Protein AF-A0A4Y9ZB75-F1 (afdb_monomer_lite)

Radius of gyration: 35.01 Å; chains: 1; bounding box: 116×59×72 Å

Sequence (149 aa):
MSAPRSLRFAFRSLALKRPSRPTCNALLPTPHYSRGPRFYATEPSSDFINNIKHTELFHKIADKPNALKALSDLAELVKEMGIDITSSTPPSNIQMFRLATNRRFTRAVKNVMSELQNAGLDMRTESAMQELMNLTKEVKPNDDKDEKS

pLDDT: mean 73.36, std 13.03, range [44.22, 93.56]

Foldseek 3Di:
DDDDDDDDDDDPDDPDDDPPDPPPPPPDPDPPPDPDDDPDDDDDPPVLCVLCVPDPLCVLCVVQVQLVVLVVVLVVVCVVLVHDPPDLDDDDPVSVVVLVPDPVNVVSVVSSCVSCVVSVNNPPDPVSVVVVVVSSVVPPDPPPPPDDD

Secondary structure (DSSP, 8-state):
---------------------------PPP-----PPP----PPPHHHHHHHTTSHHHHHHHT-HHHHHHHHHHHHHHHHTT--SSSSSPPPHHHHHHHHH-HHHHHHHHHHHHHHHHTT--TTSHHHHHHHHHHHHHTS---------

Organism: NCBI:txid205917

Structure (mmCIF, N/CA/C/O backbone):
data_AF-A0A4Y9ZB75-F1
#
_entry.id   AF-A0A4Y9ZB75-F1
#
loop_
_atom_site.group_PDB
_atom_site.id
_atom_site.type_symbol
_atom_site.label_atom_id
_atom_site.label_alt_id
_atom_site.label_comp_id
_atom_site.label_asym_id
_atom_site.label_entity_id
_atom_site.label_seq_id
_atom_site.pdbx_PDB_ins_code
_atom_site.Cartn_x
_atom_site.Cartn_y
_atom_site.Cartn_z
_atom_site.occupancy
_atom_site.B_iso_or_equiv
_atom_site.auth_seq_id
_atom_site.auth_comp_id
_atom_site.auth_asym_id
_atom_site.auth_atom_id
_atom_site.pdbx_PDB_model_num
ATOM 1 N N . MET A 1 1 ? -79.652 -25.431 -46.211 1.00 46.41 1 MET A N 1
ATOM 2 C CA . MET A 1 1 ? -79.656 -26.688 -46.992 1.00 46.41 1 MET A CA 1
ATOM 3 C C . MET A 1 1 ? -78.222 -27.007 -47.383 1.00 46.41 1 MET A C 1
ATOM 5 O O . MET A 1 1 ? -77.530 -26.135 -47.889 1.00 46.41 1 MET A O 1
ATOM 9 N N . SER A 1 2 ? -77.776 -28.206 -47.020 1.00 54.00 2 SER A N 1
ATOM 10 C CA . SER A 1 2 ? -76.428 -28.756 -47.203 1.00 54.00 2 SER A CA 1
ATOM 11 C C . SER A 1 2 ? -76.188 -29.192 -48.653 1.00 54.00 2 SER A C 1
ATOM 13 O O . SER A 1 2 ? -77.065 -29.841 -49.216 1.00 54.00 2 SER A O 1
ATOM 15 N N . ALA A 1 3 ? -75.008 -28.898 -49.217 1.00 60.50 3 ALA A N 1
ATOM 16 C CA . ALA A 1 3 ? -74.285 -29.823 -50.098 1.00 60.50 3 ALA A CA 1
ATOM 17 C C . ALA A 1 3 ? -72.801 -29.411 -50.283 1.00 60.50 3 ALA A C 1
ATOM 19 O O . ALA A 1 3 ? -72.487 -28.221 -50.234 1.00 60.50 3 ALA A O 1
ATOM 20 N N . PRO A 1 4 ? -71.884 -30.376 -50.501 1.00 64.69 4 PRO A N 1
ATOM 21 C CA . PRO A 1 4 ? -70.453 -30.239 -50.232 1.00 64.69 4 PRO A CA 1
ATOM 22 C C . PRO A 1 4 ? -69.601 -30.219 -51.510 1.00 64.69 4 PRO A C 1
ATOM 24 O O . PRO A 1 4 ? -69.973 -30.822 -52.517 1.00 64.69 4 PRO A O 1
ATOM 27 N N . ARG A 1 5 ? -68.403 -29.618 -51.475 1.00 61.56 5 ARG A N 1
ATOM 28 C CA . ARG A 1 5 ? -67.400 -29.802 -52.544 1.00 61.56 5 ARG A CA 1
ATOM 29 C C . ARG A 1 5 ? -65.989 -30.013 -51.998 1.00 61.56 5 ARG A C 1
ATOM 31 O O . ARG A 1 5 ? -65.191 -29.099 -51.869 1.00 61.56 5 ARG A O 1
ATOM 38 N N . SER A 1 6 ? -65.751 -31.284 -51.675 1.00 59.44 6 SER A N 1
ATOM 39 C CA . SER A 1 6 ? -64.594 -32.103 -52.063 1.00 59.44 6 SER A CA 1
ATOM 40 C C . SER A 1 6 ? -63.231 -31.408 -52.184 1.00 59.44 6 SER A C 1
ATOM 42 O O . SER A 1 6 ? -62.847 -30.921 -53.246 1.00 59.44 6 SER A O 1
ATOM 44 N N . LEU A 1 7 ? -62.451 -31.543 -51.112 1.00 59.31 7 LEU A N 1
ATOM 45 C CA . LEU A 1 7 ? -60.994 -31.430 -51.067 1.00 59.31 7 LEU A CA 1
ATOM 46 C C . LEU A 1 7 ? -60.336 -32.542 -51.887 1.00 59.31 7 LEU A C 1
ATOM 48 O O . LEU A 1 7 ? -60.427 -33.708 -51.505 1.00 59.31 7 LEU A O 1
ATOM 52 N N . ARG A 1 8 ? -59.607 -32.195 -52.950 1.00 61.94 8 ARG A N 1
ATOM 53 C CA . ARG A 1 8 ? -58.549 -33.053 -53.504 1.00 61.94 8 ARG A CA 1
ATOM 54 C C . ARG A 1 8 ? -57.440 -32.206 -54.111 1.00 61.94 8 ARG A C 1
ATOM 56 O O . ARG A 1 8 ? -57.521 -31.838 -55.272 1.00 61.94 8 ARG A O 1
ATOM 63 N N . PHE A 1 9 ? -56.369 -31.997 -53.353 1.00 55.25 9 PHE A N 1
ATOM 64 C CA . PHE A 1 9 ? -55.041 -31.904 -53.950 1.00 55.25 9 PHE A CA 1
ATOM 65 C C . PHE A 1 9 ? -54.099 -32.818 -53.176 1.00 55.25 9 PHE A C 1
ATOM 67 O O . PHE A 1 9 ? -53.834 -32.638 -51.991 1.00 55.25 9 PHE A O 1
ATOM 74 N N . ALA A 1 10 ? -53.689 -33.876 -53.871 1.00 64.75 10 ALA A N 1
ATOM 75 C CA . ALA A 1 10 ? -52.766 -34.884 -53.400 1.00 64.75 10 ALA A CA 1
ATOM 76 C C . ALA A 1 10 ? -51.352 -34.298 -53.390 1.00 64.75 10 ALA A C 1
ATOM 78 O O . ALA A 1 10 ? -50.799 -33.982 -54.445 1.00 64.75 10 ALA A O 1
ATOM 79 N N . PHE A 1 11 ? -50.748 -34.184 -52.210 1.00 59.16 11 PHE A N 1
ATOM 80 C CA . PHE A 1 11 ? -49.317 -33.939 -52.113 1.00 59.16 11 PHE A CA 1
ATOM 81 C C . PHE A 1 11 ? -48.591 -35.256 -52.360 1.00 59.16 11 PHE A C 1
ATOM 83 O O . PHE A 1 11 ? -48.628 -36.188 -51.559 1.00 59.16 11 PHE A O 1
ATOM 90 N N . ARG A 1 12 ? -47.959 -35.331 -53.528 1.00 56.34 12 ARG A N 1
ATOM 91 C CA . ARG A 1 12 ? -47.053 -36.398 -53.936 1.00 56.34 12 ARG A CA 1
ATOM 92 C C . ARG A 1 12 ? -45.833 -36.347 -53.011 1.00 56.34 12 ARG A C 1
ATOM 94 O O . ARG A 1 12 ? -44.935 -35.535 -53.213 1.00 56.34 12 ARG A O 1
ATOM 101 N N . SER A 1 13 ? -45.820 -37.164 -51.963 1.00 61.94 13 SER A N 1
ATOM 102 C CA . SER A 1 13 ? -44.662 -37.296 -51.084 1.00 61.94 13 SER A CA 1
ATOM 103 C C . SER A 1 13 ? -43.549 -38.019 -51.842 1.00 61.94 13 SER A C 1
ATOM 105 O O . SER A 1 13 ? -43.646 -39.198 -52.180 1.00 61.94 13 SER A O 1
ATOM 107 N N . LEU A 1 14 ? -42.473 -37.296 -52.147 1.00 61.81 14 LEU A N 1
ATOM 108 C CA . LEU A 1 14 ? -41.231 -37.917 -52.585 1.00 61.81 14 LEU A CA 1
ATOM 109 C C . LEU A 1 14 ? -40.638 -38.644 -51.375 1.00 61.81 14 LEU A C 1
ATOM 111 O O . LEU A 1 14 ? -40.107 -38.023 -50.455 1.00 61.81 14 LEU A O 1
ATOM 115 N N . ALA A 1 15 ? -40.767 -39.968 -51.362 1.00 64.38 15 ALA A N 1
ATOM 116 C CA . ALA A 1 15 ? -40.083 -40.829 -50.413 1.00 64.38 15 ALA A CA 1
ATOM 117 C C . ALA A 1 15 ? -38.572 -40.758 -50.681 1.00 64.38 15 ALA A C 1
ATOM 119 O O . ALA A 1 15 ? -38.026 -41.503 -51.496 1.00 64.38 15 ALA A O 1
ATOM 120 N N . LEU A 1 16 ? -37.887 -39.833 -50.008 1.00 59.03 16 LEU A N 1
ATOM 121 C CA . LEU A 1 16 ? -36.432 -39.817 -49.967 1.00 59.03 16 LEU A CA 1
ATOM 122 C C . LEU A 1 16 ? -35.968 -41.057 -49.199 1.00 59.03 16 LEU A C 1
ATOM 124 O O . LEU A 1 16 ? -36.137 -41.179 -47.984 1.00 59.03 16 LEU A O 1
ATOM 128 N N . LYS A 1 17 ? -35.400 -41.999 -49.952 1.00 61.34 17 LYS A N 1
ATOM 129 C CA . LYS A 1 17 ? -34.708 -43.184 -49.453 1.00 61.34 17 LYS A CA 1
ATOM 130 C C . LYS A 1 17 ? -33.578 -42.698 -48.537 1.00 61.34 17 LYS A C 1
ATOM 132 O O . LYS A 1 17 ? -32.610 -42.108 -49.009 1.00 61.34 17 LYS A O 1
ATOM 137 N N . ARG A 1 18 ? -33.728 -42.877 -47.220 1.00 62.19 18 ARG A N 1
ATOM 138 C CA . ARG A 1 18 ? -32.680 -42.527 -46.250 1.00 62.19 18 ARG A CA 1
ATOM 139 C C . ARG A 1 18 ? -31.433 -43.355 -46.583 1.00 62.19 18 ARG A C 1
ATOM 141 O O . ARG A 1 18 ? -31.553 -44.581 -46.623 1.00 62.19 18 ARG A O 1
ATOM 148 N N . PRO A 1 19 ? -30.255 -42.751 -46.809 1.00 63.19 19 PRO A N 1
ATOM 149 C CA . PRO A 1 19 ? -29.031 -43.529 -46.830 1.00 63.19 19 PRO A CA 1
ATOM 150 C C . PRO A 1 19 ? -28.860 -44.154 -45.443 1.00 63.19 19 PRO A C 1
ATOM 152 O O . PRO A 1 19 ? -28.875 -43.456 -44.425 1.00 63.19 19 PRO A O 1
ATOM 155 N N . SER A 1 20 ? -28.760 -45.482 -45.418 1.00 62.44 20 SER A N 1
ATOM 156 C CA . SER A 1 20 ? -28.336 -46.245 -44.249 1.00 62.44 20 SER A CA 1
ATOM 157 C C . SER A 1 20 ? -27.018 -45.652 -43.765 1.00 62.44 20 SER A C 1
ATOM 159 O O . SER A 1 20 ? -26.007 -45.747 -44.459 1.00 62.44 20 SER A O 1
ATOM 161 N N . ARG A 1 21 ? -27.037 -44.975 -42.614 1.00 61.41 21 ARG A N 1
ATOM 162 C CA . ARG A 1 21 ? -25.812 -44.453 -42.011 1.00 61.41 21 ARG A CA 1
ATOM 163 C C . ARG A 1 21 ? -24.974 -45.658 -41.584 1.00 61.41 21 ARG A C 1
ATOM 165 O O . ARG A 1 21 ? -25.505 -46.489 -40.847 1.00 61.41 21 ARG A O 1
ATOM 172 N N . PRO A 1 22 ? -23.706 -45.781 -42.007 1.00 61.50 22 PRO A N 1
ATOM 173 C CA . PRO A 1 22 ? -22.820 -46.732 -41.363 1.00 61.50 22 PRO A CA 1
ATOM 174 C C . PRO A 1 22 ? -22.735 -46.342 -39.886 1.00 61.50 22 PRO A C 1
ATOM 176 O O . PRO A 1 22 ? -22.500 -45.179 -39.550 1.00 61.50 22 PRO A O 1
ATOM 179 N N . THR A 1 23 ? -22.988 -47.299 -39.000 1.00 62.44 23 THR A N 1
ATOM 180 C CA . THR A 1 23 ? -22.663 -47.182 -37.582 1.00 62.44 23 THR A CA 1
ATOM 181 C C . THR A 1 23 ? -21.149 -47.102 -37.475 1.00 62.44 23 THR A C 1
ATOM 183 O O . THR A 1 23 ? -20.460 -48.113 -37.362 1.00 62.44 23 THR A O 1
ATOM 186 N N . CYS A 1 24 ? -20.609 -45.891 -37.566 1.00 55.03 24 CYS A N 1
ATOM 187 C CA . CYS A 1 24 ? -19.277 -45.631 -37.069 1.00 55.03 24 CYS A CA 1
ATOM 188 C C . CYS A 1 24 ? -19.354 -45.884 -35.564 1.00 55.03 24 CYS A C 1
ATOM 190 O O . CYS A 1 24 ? -19.987 -45.110 -34.844 1.00 55.03 24 CYS A O 1
ATOM 192 N N . ASN A 1 25 ? -18.744 -46.972 -35.093 1.00 61.94 25 ASN A N 1
ATOM 193 C CA . ASN A 1 25 ? -18.345 -47.096 -33.698 1.00 61.94 25 ASN A CA 1
ATOM 194 C C . ASN A 1 25 ? -17.331 -45.978 -33.446 1.00 61.94 25 ASN A C 1
ATOM 196 O O . ASN A 1 25 ? -16.124 -46.166 -33.587 1.00 61.94 25 ASN A O 1
ATOM 200 N N . ALA A 1 26 ? -17.838 -44.774 -33.190 1.00 60.66 26 ALA A N 1
ATOM 201 C CA . ALA A 1 26 ? -17.041 -43.640 -32.790 1.00 60.66 26 ALA A CA 1
ATOM 202 C C . ALA A 1 26 ? -16.527 -43.970 -31.392 1.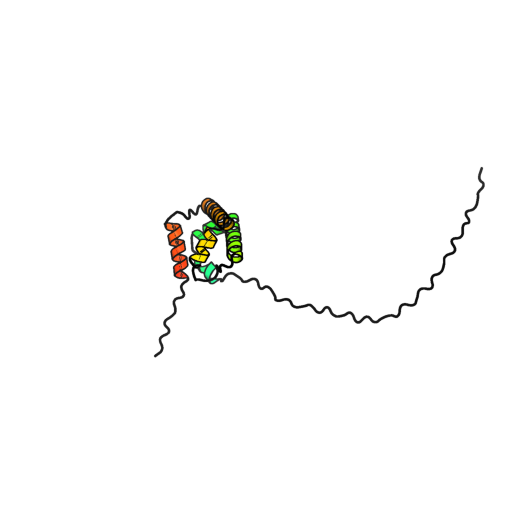00 60.66 26 ALA A C 1
ATOM 204 O O . ALA A 1 26 ? -17.219 -43.773 -30.395 1.00 60.66 26 ALA A O 1
ATOM 205 N N . LEU A 1 27 ? -15.321 -44.533 -31.340 1.00 63.62 27 LEU A N 1
ATOM 206 C CA . LEU A 1 27 ? -14.465 -44.435 -30.172 1.00 63.62 27 LEU A CA 1
ATOM 207 C C . LEU A 1 27 ? -14.387 -42.942 -29.855 1.00 63.62 27 LEU A C 1
ATOM 209 O O . LEU A 1 27 ? -13.747 -42.180 -30.579 1.00 63.62 27 LEU A O 1
ATOM 213 N N . LEU A 1 28 ? -15.152 -42.515 -28.851 1.00 65.44 28 LEU A N 1
ATOM 214 C CA . LEU A 1 28 ? -15.131 -41.146 -28.368 1.00 65.44 28 LEU A CA 1
ATOM 215 C C . LEU A 1 28 ? -13.675 -40.828 -28.013 1.00 65.44 28 LEU A C 1
ATOM 217 O O . LEU A 1 28 ? -13.095 -41.556 -27.203 1.00 65.44 28 LEU A O 1
ATOM 221 N N . PRO A 1 29 ? -13.062 -39.785 -28.599 1.00 65.06 29 PRO A N 1
ATOM 222 C CA . PRO A 1 29 ? -11.771 -39.320 -28.136 1.00 65.06 29 PRO A CA 1
ATOM 223 C C . PRO A 1 29 ? -11.933 -38.959 -26.663 1.00 65.06 29 PRO A C 1
ATOM 225 O O . PRO A 1 29 ? -12.722 -38.077 -26.316 1.00 65.06 29 PRO A O 1
ATOM 228 N N . THR A 1 30 ? -11.232 -39.670 -25.783 1.00 71.81 30 THR A N 1
ATOM 229 C CA . THR A 1 30 ? -11.117 -39.263 -24.386 1.00 71.81 30 THR A CA 1
ATOM 230 C C . THR A 1 30 ? -10.634 -37.815 -24.360 1.00 71.81 30 THR A C 1
ATOM 232 O O . THR A 1 30 ? -9.636 -37.511 -25.021 1.00 71.81 30 THR A O 1
ATOM 235 N N . PRO A 1 31 ? -11.316 -36.904 -23.644 1.00 65.81 31 PRO A N 1
ATOM 236 C CA . PRO A 1 31 ? -10.863 -35.529 -23.541 1.00 65.81 31 PRO A CA 1
ATOM 237 C C . PRO A 1 31 ? -9.464 -35.520 -22.919 1.00 65.81 31 PRO A C 1
ATOM 239 O O . PRO A 1 31 ? -9.277 -35.856 -21.750 1.00 65.81 31 PRO A O 1
ATOM 242 N N . HIS A 1 32 ? -8.464 -35.144 -23.715 1.00 68.56 32 HIS A N 1
ATOM 243 C CA . HIS A 1 32 ? -7.149 -34.793 -23.201 1.00 68.56 32 HIS A CA 1
ATOM 244 C C . HIS A 1 32 ? -7.290 -33.453 -22.482 1.00 68.56 32 HIS A C 1
ATOM 246 O O . HIS A 1 32 ? -7.218 -32.386 -23.091 1.00 68.56 32 HIS A O 1
ATOM 252 N N . TYR A 1 33 ? -7.539 -33.503 -21.175 1.00 74.00 33 TYR A N 1
ATOM 253 C CA . TYR A 1 33 ? -7.484 -32.316 -20.334 1.00 74.00 33 TYR A CA 1
ATOM 254 C C . TYR A 1 33 ? -6.038 -31.817 -20.308 1.00 74.00 33 TYR A C 1
ATOM 256 O O . TYR A 1 33 ? -5.167 -32.427 -19.685 1.00 74.00 33 TYR A O 1
ATOM 264 N N . SER A 1 34 ? -5.780 -30.709 -21.001 1.00 73.44 34 SER A N 1
ATOM 265 C CA . SER A 1 34 ? -4.533 -29.967 -20.854 1.00 73.44 34 SER A CA 1
ATOM 266 C C . SER A 1 34 ? -4.453 -29.478 -19.410 1.00 73.44 34 SER A C 1
ATOM 268 O O . SER A 1 34 ? -5.219 -28.607 -18.990 1.00 73.44 34 SER A O 1
ATOM 270 N N . ARG A 1 35 ? -3.569 -30.086 -18.613 1.00 71.62 35 ARG A N 1
ATOM 271 C CA . ARG A 1 35 ? -3.218 -29.585 -17.282 1.00 71.62 35 ARG A CA 1
ATOM 272 C C . ARG A 1 35 ? -2.421 -28.298 -17.474 1.00 71.62 35 ARG A C 1
ATOM 274 O O . ARG A 1 35 ? -1.196 -28.327 -17.516 1.00 71.62 35 ARG A O 1
ATOM 281 N N . GLY A 1 36 ? -3.125 -27.177 -17.612 1.00 77.81 36 GLY A N 1
ATOM 282 C CA . GLY A 1 36 ? -2.515 -25.865 -17.440 1.00 77.81 36 GLY A CA 1
ATOM 283 C C . GLY A 1 36 ? -1.866 -25.770 -16.051 1.00 77.81 36 GLY A C 1
ATOM 284 O O . GLY A 1 36 ? -2.299 -26.475 -15.128 1.00 77.81 36 GLY A O 1
ATOM 285 N N . PRO A 1 37 ? -0.819 -24.946 -15.885 1.00 73.25 37 PRO A N 1
ATOM 286 C CA . PRO A 1 37 ? -0.219 -24.719 -14.579 1.00 73.25 37 PRO A CA 1
ATOM 287 C C . PRO A 1 37 ? -1.314 -24.313 -13.587 1.00 73.25 37 PRO A C 1
ATOM 289 O O . PRO A 1 37 ? -2.115 -23.416 -13.851 1.00 73.25 37 PRO A O 1
ATOM 292 N N . ARG A 1 38 ? -1.385 -25.023 -12.457 1.00 67.88 38 ARG A N 1
ATOM 293 C CA . ARG A 1 38 ? -2.266 -24.642 -11.354 1.00 67.88 38 ARG A CA 1
ATOM 294 C C . ARG A 1 38 ? -1.755 -23.316 -10.803 1.00 67.88 38 ARG A C 1
ATOM 296 O O . ARG A 1 38 ? -0.635 -23.259 -10.305 1.00 67.88 38 ARG A O 1
ATOM 303 N N . PHE A 1 39 ? -2.576 -22.275 -10.878 1.00 59.69 39 PHE A N 1
ATOM 304 C CA . PHE A 1 39 ? -2.369 -21.085 -10.067 1.00 59.69 39 PHE A CA 1
ATOM 305 C C . PHE A 1 39 ? -2.661 -21.480 -8.620 1.00 59.69 39 PHE A C 1
ATOM 307 O O . PHE A 1 39 ? -3.814 -21.682 -8.243 1.00 59.69 39 PHE A O 1
ATOM 314 N N . TYR A 1 40 ? -1.606 -21.691 -7.838 1.00 66.88 40 TYR A N 1
ATOM 315 C CA . TYR A 1 40 ? -1.737 -21.854 -6.398 1.00 66.88 40 TYR A CA 1
ATOM 316 C C . TYR A 1 40 ? -2.034 -20.482 -5.794 1.00 66.88 40 TYR A C 1
ATOM 318 O O . TYR A 1 40 ? -1.391 -19.493 -6.147 1.00 66.88 40 TYR A O 1
ATOM 326 N N . ALA A 1 41 ? -3.024 -20.419 -4.906 1.00 66.62 41 ALA A N 1
ATOM 327 C CA . ALA A 1 41 ? -3.204 -19.254 -4.059 1.00 66.62 41 ALA A CA 1
ATOM 328 C C . ALA A 1 41 ? -2.017 -19.214 -3.090 1.00 66.62 41 ALA A C 1
ATOM 330 O O . ALA A 1 41 ? -1.884 -20.090 -2.239 1.00 66.62 41 ALA A O 1
ATOM 331 N N . THR A 1 42 ? -1.122 -18.245 -3.265 1.00 65.75 42 THR A N 1
ATOM 332 C CA . THR A 1 42 ? -0.055 -17.994 -2.297 1.00 65.75 42 THR A CA 1
ATOM 333 C C . THR A 1 42 ? -0.692 -17.369 -1.067 1.00 65.75 42 THR A C 1
ATOM 335 O O . THR A 1 42 ? -1.123 -16.216 -1.108 1.00 65.75 42 THR A O 1
ATOM 338 N N . GLU A 1 43 ? -0.797 -18.143 0.010 1.00 63.03 43 GLU A N 1
ATOM 339 C CA . GLU A 1 43 ? -1.181 -17.603 1.308 1.00 63.03 43 GLU A CA 1
ATOM 340 C C . GLU A 1 43 ? -0.113 -16.592 1.758 1.00 63.03 43 GLU A C 1
ATOM 342 O O . GLU A 1 43 ? 1.083 -16.829 1.548 1.00 63.03 43 GLU A O 1
ATOM 347 N N . PRO A 1 44 ? -0.507 -15.440 2.328 1.00 60.81 44 PRO A N 1
ATOM 348 C CA . PRO A 1 44 ? 0.460 -14.541 2.944 1.00 60.81 44 PRO A CA 1
ATOM 349 C C . PRO A 1 44 ? 1.214 -15.321 4.026 1.00 60.81 44 PRO A C 1
ATOM 351 O O . PRO A 1 44 ? 0.590 -16.078 4.770 1.00 60.81 44 PRO A O 1
ATOM 354 N N . SER A 1 45 ? 2.540 -15.159 4.109 1.00 62.97 45 SER A N 1
ATOM 355 C CA . SER A 1 45 ? 3.341 -15.874 5.104 1.00 62.97 45 SER A CA 1
ATOM 356 C C . SER A 1 45 ? 2.737 -15.662 6.494 1.00 62.97 45 SER A C 1
ATOM 358 O O . SER A 1 45 ? 2.528 -14.527 6.939 1.00 62.97 45 SER A O 1
ATOM 360 N N . SER A 1 46 ? 2.404 -16.767 7.167 1.00 62.47 46 SER A N 1
ATOM 361 C CA . SER A 1 46 ? 1.776 -16.765 8.494 1.00 62.47 46 SER A CA 1
ATOM 362 C C . SER A 1 46 ? 2.545 -15.900 9.487 1.00 62.47 46 SER A C 1
ATOM 364 O O . SER A 1 46 ? 1.946 -15.269 10.355 1.00 62.47 46 SER A O 1
ATOM 366 N N . ASP A 1 47 ? 3.859 -15.829 9.304 1.00 71.69 47 ASP A N 1
ATOM 367 C CA . ASP A 1 47 ? 4.805 -15.136 10.167 1.00 71.69 47 ASP A CA 1
ATOM 368 C C . ASP A 1 47 ? 4.595 -13.619 10.124 1.00 71.69 47 ASP A C 1
ATOM 370 O O . ASP A 1 47 ? 4.549 -12.978 11.169 1.00 71.69 47 ASP A O 1
ATOM 374 N N . PHE A 1 48 ? 4.340 -13.042 8.942 1.00 70.19 48 PHE A N 1
ATOM 375 C CA . PHE A 1 48 ? 4.059 -11.609 8.827 1.00 70.19 48 PHE A CA 1
ATOM 376 C C . PHE A 1 48 ? 2.750 -11.241 9.523 1.00 70.19 48 PHE A C 1
ATOM 378 O O . PHE A 1 48 ? 2.712 -10.290 10.304 1.00 70.19 48 PHE A O 1
ATOM 385 N N . ILE A 1 49 ? 1.684 -12.016 9.282 1.00 75.62 49 ILE A N 1
ATOM 386 C CA . ILE A 1 49 ? 0.383 -11.765 9.912 1.00 75.62 49 ILE A CA 1
ATOM 387 C C . ILE A 1 49 ? 0.517 -11.927 11.435 1.00 75.62 49 ILE A C 1
ATOM 389 O O . ILE A 1 49 ? -0.009 -11.105 12.176 1.00 75.62 49 ILE A O 1
ATOM 393 N N . ASN A 1 50 ? 1.242 -12.937 11.923 1.00 77.69 50 ASN A N 1
ATOM 394 C CA . ASN A 1 50 ? 1.477 -13.128 13.358 1.00 77.69 50 ASN A CA 1
ATOM 395 C C . ASN A 1 50 ? 2.225 -11.947 13.993 1.00 77.69 50 ASN A C 1
ATOM 397 O O . ASN A 1 50 ? 1.828 -11.502 15.067 1.00 77.69 50 ASN A O 1
ATOM 401 N N . ASN A 1 51 ? 3.214 -11.378 13.303 1.00 76.00 51 ASN A N 1
ATOM 402 C CA . ASN A 1 51 ? 3.981 -10.240 13.813 1.00 76.00 51 ASN A CA 1
ATOM 403 C C . ASN A 1 51 ? 3.151 -8.946 13.876 1.00 76.00 51 ASN A C 1
ATOM 405 O O . ASN A 1 51 ? 3.284 -8.172 14.819 1.00 76.00 51 ASN A O 1
ATOM 409 N N . ILE A 1 52 ? 2.248 -8.713 12.914 1.00 76.06 52 ILE A N 1
ATOM 410 C CA . ILE A 1 52 ? 1.417 -7.495 12.907 1.00 76.06 52 ILE A CA 1
ATOM 411 C C . ILE A 1 52 ? 0.138 -7.619 13.741 1.00 76.06 52 ILE A C 1
ATOM 413 O O . ILE A 1 52 ? -0.400 -6.592 14.155 1.00 76.06 52 ILE A O 1
ATOM 417 N N . LYS A 1 53 ? -0.348 -8.840 14.016 1.00 78.62 53 LYS A N 1
ATOM 418 C CA . LYS A 1 53 ? -1.601 -9.105 14.756 1.00 78.62 53 LYS A CA 1
ATOM 419 C C . LYS A 1 53 ? -1.670 -8.407 16.109 1.00 78.62 53 LYS A C 1
ATOM 421 O O . LYS A 1 53 ? -2.760 -8.063 16.542 1.00 78.62 53 LYS A O 1
ATOM 426 N N . HIS A 1 54 ? -0.529 -8.234 16.768 1.00 76.56 54 HIS A N 1
ATOM 427 C CA . HIS A 1 54 ? -0.441 -7.641 18.101 1.00 76.56 54 HIS A CA 1
ATOM 428 C C . HIS A 1 54 ? -0.423 -6.107 18.087 1.00 76.56 54 HIS A C 1
ATOM 430 O O . HIS A 1 54 ? -0.482 -5.486 19.146 1.00 76.56 54 HIS A O 1
ATOM 436 N N . THR A 1 55 ? -0.332 -5.484 16.910 1.00 79.56 55 THR A N 1
ATOM 437 C CA . THR A 1 55 ? -0.277 -4.025 16.804 1.00 79.56 55 THR A CA 1
ATOM 438 C C . THR A 1 55 ? -1.663 -3.404 16.857 1.00 79.56 55 THR A C 1
ATOM 440 O O . THR A 1 55 ? -2.616 -3.895 16.246 1.00 79.56 55 THR A O 1
ATOM 443 N N . GLU A 1 56 ? -1.779 -2.259 17.534 1.00 78.12 56 GLU A N 1
ATOM 444 C CA . GLU A 1 56 ? -3.026 -1.489 17.536 1.00 78.12 56 GLU A CA 1
ATOM 445 C C . GLU A 1 56 ? -3.449 -1.074 16.121 1.00 78.12 56 GLU A C 1
ATOM 447 O O . GLU A 1 56 ? -4.642 -0.965 15.830 1.00 78.12 56 GLU A O 1
ATOM 452 N N . LEU A 1 57 ? -2.474 -0.871 15.229 1.00 78.00 57 LEU A N 1
ATOM 453 C CA . LEU A 1 57 ? -2.700 -0.567 13.819 1.00 78.00 57 LEU A CA 1
ATOM 454 C C . LEU A 1 57 ? -3.483 -1.684 13.124 1.00 78.00 57 LEU A C 1
ATOM 456 O O . LEU A 1 57 ? -4.458 -1.399 12.427 1.00 78.00 57 LEU A O 1
ATOM 460 N N . PHE A 1 58 ? -3.108 -2.947 13.346 1.00 82.25 58 PHE A N 1
ATOM 461 C CA . PHE A 1 58 ? -3.796 -4.085 12.741 1.00 82.25 58 PHE A CA 1
ATOM 462 C C . PHE A 1 58 ? -5.252 -4.166 13.196 1.00 82.25 58 PHE A C 1
ATOM 464 O O . PHE A 1 58 ? -6.140 -4.271 12.354 1.00 82.25 58 PHE A O 1
ATOM 471 N N . HIS A 1 59 ? -5.520 -4.023 14.496 1.00 82.25 59 HIS A N 1
ATOM 472 C CA . HIS A 1 59 ? -6.889 -4.031 15.020 1.00 82.25 59 HIS A CA 1
ATOM 473 C C . HIS A 1 59 ? -7.739 -2.886 14.450 1.00 82.25 59 HIS A C 1
ATOM 475 O O . HIS A 1 59 ? -8.869 -3.103 14.017 1.00 82.25 59 HIS A O 1
ATOM 481 N N . LYS A 1 60 ? -7.181 -1.673 14.359 1.00 81.31 60 LYS A N 1
ATOM 482 C CA . LYS A 1 60 ? -7.900 -0.491 13.849 1.00 81.31 60 LYS A CA 1
ATOM 483 C C . LYS A 1 60 ? -8.226 -0.575 12.352 1.00 81.31 60 LYS A C 1
ATOM 485 O O . LYS A 1 60 ? -9.194 0.066 11.919 1.00 81.31 60 LYS A O 1
ATOM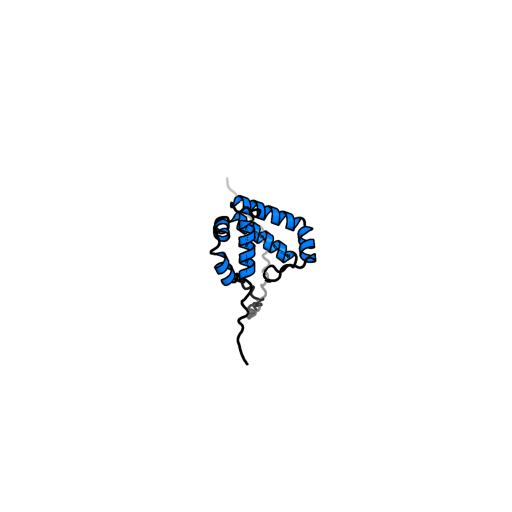 490 N N . ILE A 1 61 ? -7.439 -1.336 11.584 1.00 83.06 61 ILE A N 1
ATOM 491 C CA . ILE A 1 61 ? -7.632 -1.581 10.144 1.00 83.06 61 ILE A CA 1
ATOM 492 C C . ILE A 1 61 ? -8.513 -2.813 9.896 1.00 83.06 61 ILE A C 1
ATOM 494 O O . ILE A 1 61 ? -9.317 -2.790 8.965 1.00 83.06 61 ILE A O 1
ATOM 498 N N . ALA A 1 62 ? -8.402 -3.863 10.717 1.00 83.38 62 ALA A N 1
ATOM 499 C CA . ALA A 1 62 ? -9.135 -5.120 10.547 1.00 83.38 62 ALA A CA 1
ATOM 500 C C . ALA A 1 62 ? -10.658 -4.914 10.507 1.00 83.38 62 ALA A C 1
ATOM 502 O O . ALA A 1 62 ? -11.341 -5.528 9.689 1.00 83.38 62 ALA A O 1
ATOM 503 N N . ASP A 1 63 ? -11.171 -3.983 11.312 1.00 85.06 63 ASP A N 1
ATOM 504 C CA . ASP A 1 63 ? -12.604 -3.672 11.380 1.00 85.06 63 ASP A CA 1
ATOM 505 C C . ASP A 1 63 ? -13.102 -2.790 10.218 1.00 85.06 63 ASP A C 1
ATOM 507 O O . ASP A 1 63 ? -14.295 -2.491 10.119 1.00 85.06 63 ASP A O 1
ATOM 511 N N . LYS A 1 64 ? -12.208 -2.333 9.328 1.00 87.75 64 LYS A N 1
ATOM 512 C CA . LYS A 1 64 ? -12.522 -1.351 8.280 1.00 87.75 64 LYS A CA 1
ATOM 513 C C . LYS A 1 64 ? -12.272 -1.910 6.883 1.00 87.75 64 LYS A C 1
ATOM 515 O O . LYS A 1 64 ? -11.185 -1.748 6.322 1.00 87.75 64 LYS A O 1
ATOM 520 N N . PRO A 1 65 ? -13.308 -2.485 6.245 1.00 87.44 65 PRO A N 1
ATOM 521 C CA . PRO A 1 65 ? -13.161 -3.131 4.944 1.00 87.44 65 PRO A CA 1
ATOM 522 C C . PRO A 1 65 ? -12.803 -2.150 3.819 1.00 87.44 65 PRO A C 1
ATOM 524 O O . PRO A 1 65 ? -12.174 -2.550 2.843 1.00 87.44 65 PRO A O 1
ATOM 527 N N . ASN A 1 66 ? -13.162 -0.868 3.942 1.00 87.88 66 ASN A N 1
ATOM 528 C CA . ASN A 1 66 ? -12.820 0.147 2.940 1.00 87.88 66 ASN A CA 1
ATOM 529 C C . ASN A 1 66 ? -11.317 0.458 2.929 1.00 87.88 66 ASN A C 1
ATOM 531 O O . ASN A 1 66 ? -10.723 0.554 1.858 1.00 87.88 66 ASN A O 1
ATOM 535 N N . ALA A 1 67 ? -10.689 0.530 4.107 1.00 88.00 67 ALA A N 1
ATOM 536 C CA . ALA A 1 67 ? -9.246 0.718 4.223 1.00 88.00 67 ALA A CA 1
ATOM 537 C C . ALA A 1 67 ? -8.482 -0.494 3.667 1.00 88.00 67 ALA A C 1
ATOM 539 O O . ALA A 1 67 ? -7.518 -0.325 2.922 1.00 88.00 67 ALA A O 1
ATOM 540 N N . LEU A 1 68 ? -8.958 -1.712 3.956 1.00 88.12 68 LEU A N 1
ATOM 541 C CA . LEU A 1 68 ? -8.386 -2.945 3.406 1.00 88.12 68 LEU A CA 1
ATOM 542 C C . LEU A 1 68 ? -8.463 -2.988 1.874 1.00 88.12 68 LEU A C 1
ATOM 544 O O . LEU A 1 68 ? -7.475 -3.332 1.231 1.00 88.12 68 LEU A O 1
ATOM 548 N N . LYS A 1 69 ? -9.600 -2.586 1.291 1.00 91.12 69 LYS A N 1
ATOM 549 C CA . LYS A 1 69 ? -9.755 -2.481 -0.170 1.00 91.12 69 LYS A CA 1
ATOM 550 C C . LYS A 1 69 ? -8.821 -1.438 -0.782 1.00 91.12 69 LYS A C 1
ATOM 552 O O . LYS A 1 69 ? -8.147 -1.711 -1.765 1.00 91.12 69 LYS A O 1
ATOM 557 N N . ALA A 1 70 ? -8.722 -0.254 -0.184 1.00 90.44 70 ALA A N 1
ATOM 558 C CA . ALA A 1 70 ? -7.818 0.775 -0.692 1.00 90.44 70 ALA A CA 1
ATOM 559 C C . ALA A 1 70 ? -6.347 0.306 -0.667 1.00 90.44 70 ALA A C 1
ATOM 561 O O . ALA A 1 70 ? -5.580 0.600 -1.586 1.00 90.44 70 ALA A O 1
ATOM 562 N N . LEU A 1 71 ? -5.955 -0.446 0.369 1.00 88.06 71 LEU A N 1
ATOM 563 C CA . LEU A 1 71 ? -4.627 -1.051 0.477 1.00 88.06 71 LEU A CA 1
ATOM 564 C C . LEU A 1 71 ? -4.399 -2.153 -0.567 1.00 88.06 71 LEU A C 1
ATOM 566 O O . LEU A 1 71 ? -3.309 -2.201 -1.141 1.00 88.06 71 LEU A O 1
ATOM 570 N N . SER A 1 72 ? -5.395 -3.004 -0.846 1.00 88.31 72 SER A N 1
ATOM 571 C CA . SER A 1 72 ? -5.282 -4.009 -1.912 1.00 88.31 72 SER A CA 1
ATOM 572 C C . SER A 1 72 ? -5.117 -3.359 -3.282 1.00 88.31 72 SER A C 1
ATOM 574 O O . SER A 1 72 ? -4.205 -3.734 -4.015 1.00 88.31 72 SER A O 1
ATOM 576 N N . ASP A 1 73 ? -5.902 -2.323 -3.582 1.00 91.31 73 ASP A N 1
ATOM 577 C CA . ASP A 1 73 ? -5.835 -1.606 -4.861 1.00 91.31 73 ASP A CA 1
ATOM 578 C C . ASP A 1 73 ? -4.466 -0.933 -5.056 1.00 91.31 73 ASP A C 1
ATOM 580 O O . ASP A 1 73 ? -3.887 -0.944 -6.145 1.00 91.31 73 ASP A O 1
ATOM 584 N N . LEU A 1 74 ? -3.900 -0.362 -3.986 1.00 89.81 74 LEU A N 1
ATOM 585 C CA . LEU A 1 74 ? -2.546 0.189 -4.018 1.00 89.81 74 LEU A CA 1
ATOM 586 C C . LEU A 1 74 ? -1.507 -0.909 -4.263 1.00 89.81 74 LEU A C 1
ATOM 588 O O . LEU A 1 74 ? -0.605 -0.717 -5.082 1.00 89.81 74 LEU A O 1
ATOM 592 N N . ALA A 1 75 ? -1.616 -2.046 -3.574 1.00 87.62 75 ALA A N 1
ATOM 593 C CA . ALA A 1 75 ? -0.687 -3.159 -3.734 1.00 87.62 75 ALA A CA 1
ATOM 594 C C . ALA A 1 75 ? -0.717 -3.729 -5.162 1.00 87.62 75 ALA A C 1
ATOM 596 O O . ALA A 1 75 ? 0.335 -4.034 -5.725 1.00 87.62 75 ALA A O 1
ATOM 597 N N . GLU A 1 76 ? -1.895 -3.824 -5.774 1.00 89.25 76 GLU A N 1
ATOM 598 C CA . GLU A 1 76 ? -2.047 -4.206 -7.180 1.00 89.25 76 GLU A CA 1
ATOM 599 C C . GLU A 1 76 ? -1.364 -3.197 -8.110 1.00 89.25 76 GLU A C 1
ATOM 601 O O . GLU A 1 76 ? -0.527 -3.591 -8.922 1.00 89.25 76 GLU A O 1
ATOM 606 N N . LEU A 1 77 ? -1.603 -1.894 -7.924 1.00 89.56 77 LEU A N 1
ATOM 607 C CA . LEU A 1 77 ? -0.962 -0.843 -8.728 1.00 89.56 77 LEU A CA 1
ATOM 608 C C . LEU A 1 77 ? 0.569 -0.858 -8.629 1.00 89.56 77 LEU A C 1
ATOM 610 O O . LEU A 1 77 ? 1.264 -0.586 -9.609 1.00 89.56 77 LEU A O 1
ATOM 614 N N . VAL A 1 78 ? 1.122 -1.135 -7.449 1.00 87.06 78 VAL A N 1
ATOM 615 C CA . VAL A 1 78 ? 2.579 -1.192 -7.259 1.00 87.06 78 VAL A CA 1
ATOM 616 C C . VAL A 1 78 ? 3.176 -2.432 -7.931 1.00 87.06 78 VAL A C 1
ATOM 618 O O . VAL A 1 78 ? 4.214 -2.314 -8.589 1.00 87.06 78 VAL A O 1
ATOM 621 N N . LYS A 1 79 ? 2.482 -3.577 -7.875 1.00 85.56 79 LYS A N 1
ATOM 622 C CA . LYS A 1 79 ? 2.853 -4.782 -8.635 1.00 85.56 79 LYS A CA 1
ATOM 623 C C . LYS A 1 79 ? 2.794 -4.545 -10.144 1.00 85.56 79 LYS A C 1
ATOM 625 O O . LYS A 1 79 ? 3.725 -4.929 -10.847 1.00 85.56 79 LYS A O 1
ATOM 630 N N . GLU A 1 80 ? 1.760 -3.865 -10.645 1.00 86.25 80 GLU A N 1
ATOM 631 C CA . GLU A 1 80 ? 1.648 -3.482 -12.064 1.00 86.25 80 GLU A CA 1
ATOM 632 C C . GLU A 1 80 ? 2.827 -2.617 -12.531 1.00 86.25 80 GLU A C 1
ATOM 634 O O . GLU A 1 80 ? 3.273 -2.721 -13.673 1.00 86.25 80 GLU A O 1
ATOM 639 N N . MET A 1 81 ? 3.366 -1.777 -11.645 1.00 84.31 81 MET A N 1
ATOM 640 C CA . MET A 1 81 ? 4.540 -0.948 -11.930 1.00 84.31 81 MET A CA 1
ATOM 641 C C . MET A 1 81 ? 5.870 -1.716 -11.858 1.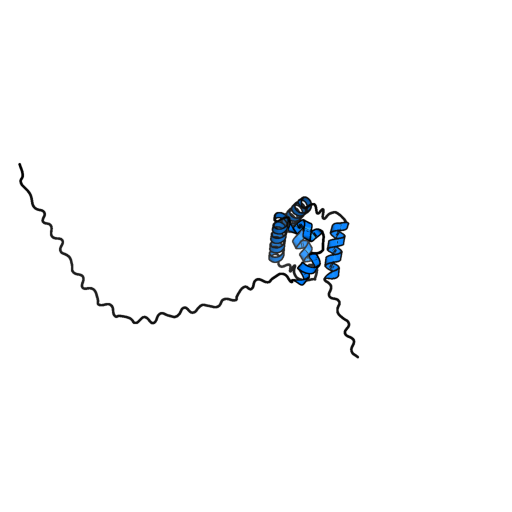00 84.31 81 MET A C 1
ATOM 643 O O . MET A 1 81 ? 6.925 -1.123 -12.094 1.00 84.31 81 MET A O 1
ATOM 647 N N . GLY A 1 82 ? 5.832 -3.023 -11.579 1.00 81.38 82 GLY A N 1
ATOM 648 C CA . GLY A 1 82 ? 7.005 -3.896 -11.536 1.00 81.38 82 GLY A CA 1
ATOM 649 C C . GLY A 1 82 ? 7.867 -3.700 -10.292 1.00 81.38 82 GLY A C 1
ATOM 650 O O . GLY A 1 82 ? 9.060 -4.000 -10.328 1.00 81.38 82 GLY A O 1
ATOM 651 N N . ILE A 1 83 ? 7.294 -3.157 -9.215 1.00 82.44 83 ILE A N 1
ATOM 652 C CA . ILE A 1 83 ? 7.971 -3.028 -7.927 1.00 82.44 83 ILE A CA 1
ATOM 653 C C . ILE A 1 83 ? 7.508 -4.178 -7.050 1.00 82.44 83 ILE A C 1
ATOM 655 O O . ILE A 1 83 ? 6.316 -4.331 -6.774 1.00 82.44 83 ILE A O 1
ATOM 659 N N . ASP A 1 84 ? 8.467 -4.994 -6.631 1.00 75.06 84 ASP A N 1
ATOM 660 C CA . ASP A 1 84 ? 8.196 -6.082 -5.713 1.00 75.06 84 ASP A CA 1
ATOM 661 C C . ASP A 1 84 ? 8.028 -5.519 -4.297 1.00 75.06 84 ASP A C 1
ATOM 663 O O . ASP A 1 84 ? 8.926 -4.897 -3.740 1.00 75.06 84 ASP A O 1
ATOM 667 N N . ILE A 1 85 ? 6.833 -5.692 -3.740 1.00 70.12 85 ILE A N 1
ATOM 668 C CA . ILE A 1 85 ? 6.470 -5.255 -2.383 1.00 70.12 85 ILE A CA 1
ATOM 669 C C . ILE A 1 85 ? 6.793 -6.361 -1.371 1.00 70.12 85 ILE A C 1
ATOM 671 O O . ILE A 1 85 ? 6.777 -6.131 -0.166 1.00 70.12 85 ILE A O 1
ATOM 675 N N . THR A 1 86 ? 7.046 -7.580 -1.853 1.00 67.75 86 THR A N 1
ATOM 676 C CA . THR A 1 86 ? 7.348 -8.739 -1.008 1.00 67.75 86 THR A CA 1
ATOM 677 C C . THR A 1 86 ? 8.831 -8.842 -0.677 1.00 67.75 86 THR A C 1
ATOM 679 O O . THR A 1 86 ? 9.203 -9.542 0.263 1.00 67.75 86 THR A O 1
ATOM 682 N N . SER A 1 87 ? 9.687 -8.110 -1.394 1.00 64.62 87 SER A N 1
ATOM 683 C CA . SER A 1 87 ? 11.101 -8.029 -1.064 1.00 64.62 87 SER A CA 1
ATOM 684 C C . SER A 1 87 ? 11.315 -7.169 0.182 1.00 64.62 87 SER A C 1
ATOM 686 O O . SER A 1 87 ? 10.867 -6.027 0.243 1.00 64.62 87 SER A O 1
ATOM 688 N N . SER A 1 88 ? 12.096 -7.677 1.140 1.00 65.94 88 SER A N 1
ATOM 689 C CA . SER A 1 88 ? 12.558 -6.912 2.314 1.00 65.94 88 SER A CA 1
ATOM 690 C C . SER A 1 88 ? 13.460 -5.718 1.949 1.00 65.94 88 SER A C 1
ATOM 692 O O . SER A 1 88 ? 13.888 -4.966 2.827 1.00 65.94 88 SER A O 1
ATOM 694 N N . THR A 1 89 ? 13.797 -5.550 0.670 1.00 72.56 89 THR A N 1
ATOM 695 C CA . THR A 1 89 ? 14.597 -4.442 0.167 1.00 72.56 89 THR A CA 1
ATOM 696 C C . THR A 1 89 ? 13.697 -3.262 -0.210 1.00 72.56 89 THR A C 1
ATOM 698 O O . THR A 1 89 ? 12.734 -3.427 -0.960 1.00 72.56 89 THR A O 1
ATOM 701 N N . PRO A 1 90 ? 13.995 -2.045 0.278 1.00 76.12 90 PRO A N 1
ATOM 702 C CA . PRO A 1 90 ? 13.272 -0.857 -0.151 1.00 76.12 90 PRO A CA 1
ATOM 703 C C . PRO A 1 90 ? 13.496 -0.606 -1.655 1.00 76.12 90 PRO A C 1
ATOM 705 O O . PRO A 1 90 ? 14.572 -0.916 -2.179 1.00 76.12 90 PRO A O 1
ATOM 708 N N . PRO A 1 91 ? 12.515 -0.017 -2.363 1.00 81.38 91 PRO A N 1
ATOM 709 C CA . PRO A 1 91 ? 12.652 0.280 -3.783 1.00 81.38 91 PRO A CA 1
ATOM 710 C C . PRO A 1 91 ? 13.780 1.288 -4.032 1.00 81.38 91 PRO A C 1
ATOM 712 O O . PRO A 1 91 ? 14.047 2.177 -3.221 1.00 81.38 91 PRO A O 1
ATOM 715 N N . SER A 1 92 ? 14.425 1.179 -5.194 1.00 87.81 92 SER A N 1
ATOM 716 C CA . SER A 1 92 ? 15.485 2.106 -5.610 1.00 87.81 92 SER A CA 1
ATOM 717 C C . SER A 1 92 ? 14.969 3.550 -5.691 1.00 87.81 92 SER A C 1
ATOM 719 O O . SER A 1 92 ? 13.821 3.780 -6.070 1.00 87.81 92 SER A O 1
ATOM 721 N N . ASN A 1 93 ? 15.829 4.546 -5.446 1.00 89.00 93 ASN A N 1
ATOM 722 C CA . ASN A 1 93 ? 15.481 5.973 -5.548 1.00 89.00 93 ASN A CA 1
ATOM 723 C C . ASN A 1 93 ? 14.823 6.338 -6.889 1.00 89.00 93 ASN A C 1
ATOM 725 O O . A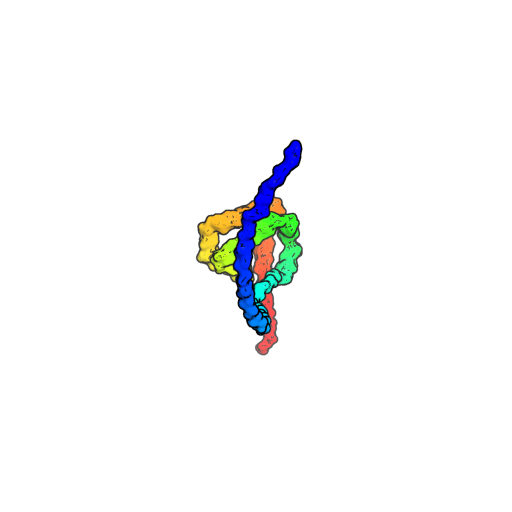SN A 1 93 ? 13.894 7.142 -6.934 1.00 89.00 93 ASN A O 1
ATOM 729 N N . ILE A 1 94 ? 15.264 5.715 -7.987 1.00 89.94 94 ILE A N 1
ATOM 730 C CA . ILE A 1 94 ? 14.681 5.932 -9.317 1.00 89.94 94 ILE A CA 1
ATOM 731 C C . ILE A 1 94 ? 13.277 5.321 -9.399 1.00 89.94 94 ILE A C 1
ATOM 733 O O . ILE A 1 94 ? 12.369 5.943 -9.947 1.00 89.94 94 ILE A O 1
ATOM 737 N N . GLN A 1 95 ? 13.071 4.125 -8.842 1.00 88.00 95 GLN A N 1
ATOM 738 C CA . GLN A 1 95 ? 11.747 3.496 -8.773 1.00 88.00 95 GLN A CA 1
ATOM 739 C C . GLN A 1 95 ? 10.797 4.342 -7.921 1.00 88.00 95 GLN A C 1
ATOM 741 O O . GLN A 1 95 ? 9.677 4.613 -8.346 1.00 88.00 95 GLN A O 1
ATOM 746 N N . MET A 1 96 ? 11.274 4.857 -6.786 1.00 88.50 96 MET A N 1
ATOM 747 C CA . MET A 1 96 ? 10.517 5.766 -5.928 1.00 88.50 96 MET A CA 1
ATOM 748 C C . MET A 1 96 ? 10.149 7.068 -6.648 1.00 88.50 96 MET A C 1
ATOM 750 O O . MET A 1 96 ? 9.009 7.521 -6.582 1.00 88.50 96 MET A O 1
ATOM 754 N N . PHE A 1 97 ? 11.081 7.657 -7.398 1.00 90.31 97 PHE A N 1
ATOM 755 C CA . PHE A 1 97 ? 10.800 8.845 -8.204 1.00 90.31 97 PHE A CA 1
ATOM 756 C C . PHE A 1 97 ? 9.742 8.569 -9.287 1.00 90.31 97 PHE A C 1
ATOM 758 O O . PHE A 1 97 ? 8.828 9.370 -9.504 1.00 90.31 97 PHE A O 1
ATOM 765 N N . ARG A 1 98 ? 9.809 7.405 -9.943 1.00 89.12 98 ARG A N 1
ATOM 766 C CA . ARG A 1 98 ? 8.800 6.975 -10.928 1.00 89.12 98 ARG A CA 1
ATOM 767 C C . ARG A 1 98 ? 7.428 6.754 -10.288 1.00 89.12 98 ARG A C 1
ATOM 769 O O . ARG A 1 98 ? 6.421 7.133 -10.880 1.00 89.12 98 ARG A O 1
ATOM 776 N N . LEU A 1 99 ? 7.382 6.216 -9.070 1.00 88.75 99 LEU A N 1
ATOM 777 C CA . LEU A 1 99 ? 6.151 6.117 -8.285 1.00 88.75 99 LEU A CA 1
ATOM 778 C C . LEU A 1 99 ? 5.575 7.500 -7.972 1.00 88.75 99 LEU A C 1
ATOM 780 O O . LEU A 1 99 ? 4.412 7.769 -8.267 1.00 88.75 99 LEU A O 1
ATOM 784 N N . ALA A 1 100 ? 6.397 8.400 -7.433 1.00 87.31 100 ALA A N 1
ATOM 785 C CA . ALA A 1 100 ? 5.973 9.737 -7.026 1.00 87.31 100 ALA A CA 1
ATOM 786 C C . ALA A 1 100 ? 5.456 10.585 -8.201 1.00 87.31 100 ALA A C 1
ATOM 788 O O . ALA A 1 100 ? 4.531 11.381 -8.042 1.00 87.31 100 ALA A O 1
ATOM 789 N N . THR A 1 101 ? 6.016 10.398 -9.397 1.00 90.62 101 THR A N 1
ATOM 790 C CA . THR A 1 101 ? 5.574 11.092 -10.617 1.00 90.62 101 THR A CA 1
ATOM 791 C C . THR A 1 101 ? 4.319 10.477 -11.242 1.00 90.62 101 THR A C 1
ATOM 793 O O . THR A 1 101 ? 3.635 11.133 -12.035 1.00 90.62 101 THR A O 1
ATOM 796 N N . ASN A 1 102 ? 3.948 9.251 -10.863 1.00 91.62 102 ASN A N 1
ATOM 797 C CA . ASN A 1 102 ? 2.740 8.611 -11.359 1.00 91.62 102 ASN A CA 1
ATOM 798 C C . ASN A 1 102 ? 1.486 9.180 -10.667 1.00 91.62 102 ASN A C 1
ATOM 800 O O . ASN A 1 102 ? 1.243 9.021 -9.466 1.00 91.62 102 ASN A O 1
ATOM 804 N N . ARG A 1 103 ? 0.625 9.827 -11.461 1.00 92.50 103 ARG A N 1
ATOM 805 C CA . ARG A 1 103 ? -0.635 10.419 -10.980 1.00 92.50 103 ARG A CA 1
ATOM 806 C C . ARG A 1 103 ? -1.623 9.386 -10.436 1.00 92.50 103 ARG A C 1
ATOM 808 O O . ARG A 1 103 ? -2.418 9.727 -9.566 1.00 92.50 103 ARG A O 1
ATOM 815 N N . ARG A 1 104 ? -1.618 8.152 -10.951 1.00 90.81 104 ARG A N 1
ATOM 816 C CA . ARG A 1 104 ? -2.498 7.082 -10.452 1.00 90.81 104 ARG A CA 1
ATOM 817 C C . ARG A 1 104 ? -2.044 6.616 -9.077 1.00 90.81 104 ARG A C 1
ATOM 819 O O . ARG A 1 104 ? -2.859 6.570 -8.164 1.00 90.81 104 ARG A O 1
ATOM 826 N N . PHE A 1 105 ? -0.742 6.388 -8.921 1.00 91.31 105 PHE A N 1
ATOM 827 C CA . PHE A 1 105 ? -0.145 5.998 -7.647 1.00 91.31 105 PHE A CA 1
ATOM 828 C C . PHE A 1 105 ? -0.402 7.039 -6.557 1.00 91.31 105 PHE A C 1
ATOM 830 O O . PHE A 1 105 ? -0.969 6.727 -5.517 1.00 91.31 105 PHE A O 1
ATOM 837 N N . THR A 1 106 ? -0.069 8.304 -6.818 1.00 91.25 106 THR A N 1
ATOM 838 C CA . THR A 1 106 ? -0.262 9.381 -5.833 1.00 91.25 106 THR A CA 1
ATOM 839 C C . THR A 1 106 ? -1.727 9.582 -5.437 1.00 91.25 106 THR A C 1
ATOM 841 O O . THR A 1 106 ? -2.000 9.941 -4.294 1.00 91.25 106 THR A O 1
ATOM 844 N N . ARG A 1 107 ? -2.686 9.330 -6.339 1.00 93.56 107 ARG A N 1
ATOM 845 C CA . ARG A 1 107 ? -4.121 9.319 -6.005 1.00 93.56 107 ARG A CA 1
ATOM 846 C C . ARG A 1 107 ? -4.502 8.120 -5.143 1.00 93.56 107 ARG A C 1
ATOM 848 O O . ARG A 1 107 ? -5.179 8.317 -4.143 1.00 93.56 107 ARG A O 1
ATOM 855 N N . ALA A 1 108 ? -4.043 6.920 -5.491 1.00 90.25 108 ALA A N 1
ATOM 856 C CA . ALA A 1 108 ? -4.290 5.721 -4.693 1.00 90.25 108 ALA A CA 1
ATOM 857 C C . ALA A 1 108 ? -3.735 5.876 -3.268 1.00 90.25 108 ALA A C 1
ATOM 859 O O . ALA A 1 108 ? -4.454 5.638 -2.304 1.00 90.25 108 ALA A O 1
ATOM 860 N N . VAL A 1 109 ? -2.513 6.401 -3.125 1.00 89.50 109 VAL A N 1
ATOM 861 C CA . VAL A 1 109 ? -1.914 6.727 -1.821 1.00 89.50 109 VAL A CA 1
ATOM 862 C C . VAL A 1 109 ? -2.770 7.730 -1.049 1.00 89.50 109 VAL A C 1
ATOM 864 O O . VAL A 1 109 ? -3.035 7.520 0.129 1.00 89.50 109 VAL A O 1
ATOM 867 N N . LYS A 1 110 ? -3.239 8.811 -1.688 1.00 90.94 110 LYS A N 1
ATOM 868 C CA . LYS A 1 110 ? -4.122 9.789 -1.028 1.00 90.94 110 LYS A CA 1
ATOM 869 C C . LYS A 1 110 ? -5.421 9.154 -0.536 1.00 90.94 110 LYS A C 1
ATOM 871 O O . LYS A 1 110 ? -5.829 9.450 0.580 1.00 90.94 110 LYS A O 1
ATOM 876 N N . ASN A 1 111 ? -6.024 8.274 -1.334 1.00 92.31 111 ASN A N 1
ATOM 877 C CA . ASN A 1 111 ? -7.247 7.568 -0.960 1.00 92.31 111 ASN A CA 1
ATOM 878 C C . ASN A 1 111 ? -7.008 6.623 0.228 1.00 92.31 111 ASN A C 1
ATOM 880 O O . ASN A 1 111 ? -7.780 6.628 1.182 1.00 92.31 111 ASN A O 1
ATOM 884 N N . VAL A 1 112 ? -5.905 5.869 0.214 1.00 90.12 112 VAL A N 1
ATOM 885 C CA . VAL A 1 112 ? -5.494 5.030 1.350 1.00 90.12 112 VAL A CA 1
ATOM 886 C C . VAL A 1 112 ? -5.322 5.877 2.607 1.00 90.12 112 VAL A C 1
ATOM 888 O O . VAL A 1 112 ? -5.860 5.536 3.653 1.00 90.12 112 VAL A O 1
ATOM 891 N N . MET A 1 113 ? -4.627 7.010 2.504 1.00 88.50 113 MET A N 1
ATOM 892 C CA . MET A 1 113 ? -4.408 7.903 3.643 1.00 88.50 113 MET A CA 1
ATOM 893 C C . MET A 1 113 ? -5.717 8.485 4.182 1.00 88.50 113 MET A C 1
ATOM 895 O O . MET A 1 113 ? -5.869 8.570 5.395 1.00 88.50 113 MET A O 1
ATOM 899 N N . SER A 1 114 ? -6.681 8.836 3.324 1.00 90.00 114 SER A N 1
ATOM 900 C CA . SER A 1 114 ? -7.995 9.294 3.791 1.00 90.00 114 SER A CA 1
ATOM 901 C C . SER A 1 114 ? -8.797 8.186 4.473 1.00 90.00 114 SER A C 1
ATOM 903 O O . SER A 1 114 ? -9.410 8.439 5.503 1.00 90.00 114 SER A O 1
ATOM 905 N N . GLU A 1 115 ? -8.768 6.956 3.953 1.00 90.06 115 GLU A N 1
ATOM 906 C CA . GLU A 1 115 ? -9.472 5.822 4.570 1.00 90.06 115 GLU A CA 1
ATOM 907 C C . GLU A 1 115 ? -8.830 5.411 5.902 1.00 90.06 115 GLU A C 1
ATOM 909 O O . GLU A 1 115 ? -9.533 5.102 6.863 1.00 90.06 115 GLU A O 1
ATOM 914 N N . LEU A 1 116 ? -7.499 5.477 6.004 1.00 85.56 116 LEU A N 1
ATOM 915 C CA . LEU A 1 116 ? -6.776 5.270 7.261 1.00 85.56 116 LEU A CA 1
ATOM 916 C C . LEU A 1 116 ? -7.042 6.404 8.262 1.00 85.56 116 LEU A C 1
ATOM 918 O O . LEU A 1 116 ? -7.256 6.148 9.444 1.00 85.56 116 LEU A O 1
ATOM 922 N N . GLN A 1 117 ? -7.137 7.652 7.810 1.00 87.00 117 GLN A N 1
ATOM 923 C CA . GLN A 1 117 ? -7.503 8.759 8.692 1.00 87.00 117 GLN A CA 1
ATOM 924 C C . GLN A 1 117 ? -8.944 8.623 9.202 1.00 87.00 117 GLN A C 1
ATOM 926 O O . GLN A 1 117 ? -9.190 8.774 10.398 1.00 87.00 117 GLN A O 1
ATOM 931 N N .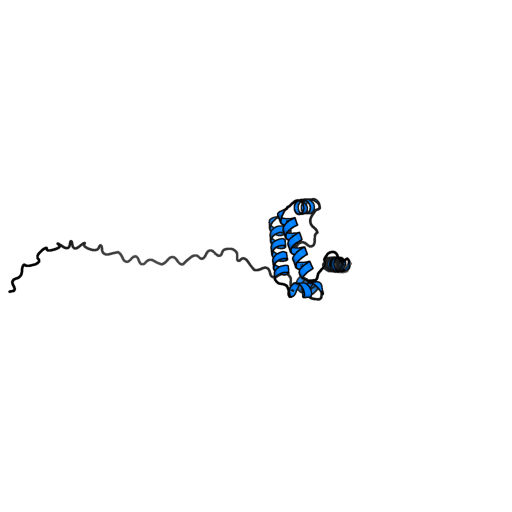 ASN A 1 118 ? -9.884 8.248 8.329 1.00 85.56 118 ASN A N 1
ATOM 932 C CA . ASN A 1 118 ? -11.251 7.879 8.716 1.00 85.56 118 ASN A CA 1
ATOM 933 C C . ASN A 1 118 ? -11.256 6.681 9.675 1.00 85.56 118 ASN A C 1
ATOM 935 O O . ASN A 1 118 ? -12.154 6.536 10.504 1.00 85.56 118 ASN A O 1
ATOM 939 N N . ALA A 1 119 ? -10.225 5.835 9.600 1.00 80.25 119 ALA A N 1
ATOM 940 C CA . ALA A 1 119 ? -10.000 4.761 10.542 1.00 80.25 119 ALA A CA 1
ATOM 941 C C . ALA A 1 119 ? -9.503 5.209 11.925 1.00 80.25 119 ALA A C 1
ATOM 943 O O . ALA A 1 119 ? -9.341 4.356 12.799 1.00 80.25 119 ALA A O 1
ATOM 944 N N . GLY A 1 120 ? -9.284 6.503 12.151 1.00 75.19 120 GLY A N 1
ATOM 945 C CA . GLY A 1 120 ? -8.660 7.007 13.372 1.00 75.19 120 GLY A CA 1
ATOM 946 C C . GLY A 1 120 ? -7.155 6.735 13.422 1.00 75.19 120 GLY A C 1
ATOM 947 O O . GLY A 1 120 ? -6.558 6.827 14.492 1.00 75.19 120 GLY A O 1
ATOM 948 N N . LEU A 1 121 ? -6.548 6.384 12.284 1.00 76.81 121 LEU A N 1
ATOM 949 C CA . LEU A 1 121 ? -5.108 6.239 12.118 1.00 76.81 121 LEU A CA 1
ATOM 950 C C . LEU A 1 121 ? -4.574 7.460 11.379 1.00 76.81 121 LEU A C 1
ATOM 952 O O . LEU A 1 121 ? -4.604 7.535 10.151 1.00 76.81 121 LEU A O 1
ATOM 956 N N . ASP A 1 122 ? -4.079 8.433 12.137 1.00 75.69 122 ASP A N 1
ATOM 957 C CA . ASP A 1 122 ? -3.393 9.570 11.543 1.00 75.69 122 ASP A CA 1
ATOM 958 C C . ASP A 1 122 ? -1.920 9.225 11.301 1.00 75.69 122 ASP A C 1
ATOM 960 O O . ASP A 1 122 ? -1.077 9.300 12.194 1.00 75.69 122 ASP A O 1
ATOM 964 N N . MET A 1 123 ? -1.604 8.858 10.062 1.00 67.88 123 MET A N 1
ATOM 965 C CA . MET A 1 123 ? -0.251 8.503 9.612 1.00 67.88 123 MET A CA 1
ATOM 966 C C . MET A 1 123 ? 0.726 9.697 9.648 1.00 67.88 123 MET A C 1
ATOM 968 O O . MET A 1 123 ? 1.908 9.528 9.355 1.00 67.88 123 MET A O 1
ATOM 972 N N . ARG A 1 124 ? 0.255 10.912 9.979 1.00 64.94 124 ARG A N 1
ATOM 973 C CA . ARG A 1 124 ? 1.113 12.077 10.259 1.00 64.94 124 ARG A CA 1
ATOM 974 C C . ARG A 1 124 ? 1.618 12.122 11.695 1.00 64.94 124 ARG A C 1
ATOM 976 O O . ARG A 1 124 ? 2.514 12.913 11.982 1.00 64.94 124 ARG A O 1
ATOM 983 N N . THR A 1 125 ? 1.041 11.326 12.592 1.00 64.12 125 THR A N 1
ATOM 984 C CA . THR 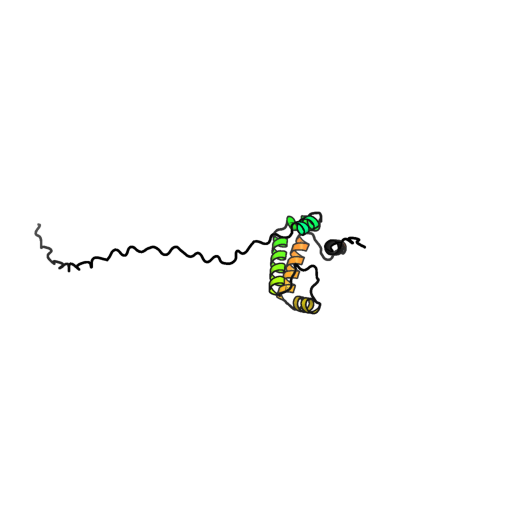A 1 125 ? 1.513 11.256 13.972 1.00 64.12 125 THR A CA 1
ATOM 985 C C . THR A 1 125 ? 2.836 10.504 14.030 1.00 64.12 125 THR A C 1
ATOM 987 O O . THR A 1 125 ? 3.019 9.458 13.405 1.00 64.12 125 THR A O 1
ATOM 990 N N . GLU A 1 126 ? 3.780 11.063 14.781 1.00 65.25 126 GLU A N 1
ATOM 991 C CA . GLU A 1 126 ? 5.126 10.510 14.924 1.00 65.25 126 GLU A CA 1
ATOM 992 C C . GLU A 1 126 ? 5.092 9.091 15.514 1.00 65.25 126 GLU A C 1
ATOM 994 O O . GLU A 1 126 ? 5.887 8.242 15.121 1.00 65.25 126 GLU A O 1
ATOM 999 N N . SER A 1 127 ? 4.103 8.803 16.369 1.00 64.94 127 SER A N 1
ATOM 1000 C CA . SER A 1 127 ? 3.873 7.490 16.978 1.00 64.94 127 SER A CA 1
ATOM 1001 C C . SER A 1 127 ? 3.519 6.407 15.956 1.00 64.94 127 SER A C 1
ATOM 1003 O O . SER A 1 127 ? 4.169 5.366 15.930 1.00 64.94 127 SER A O 1
ATOM 1005 N N . ALA A 1 128 ? 2.557 6.655 15.060 1.00 65.50 128 ALA A N 1
ATOM 1006 C CA . ALA A 1 128 ? 2.165 5.683 14.036 1.00 65.50 128 ALA A CA 1
ATOM 1007 C C . ALA A 1 128 ? 3.320 5.391 13.061 1.00 65.50 128 ALA A C 1
ATOM 1009 O O . ALA A 1 128 ? 3.532 4.252 12.644 1.00 65.50 128 ALA A O 1
ATOM 1010 N N . MET A 1 129 ? 4.108 6.417 12.727 1.00 70.94 129 MET A N 1
ATOM 1011 C CA . MET A 1 129 ? 5.275 6.261 11.862 1.00 70.94 129 MET A CA 1
ATOM 1012 C C . MET A 1 129 ? 6.420 5.509 12.562 1.00 70.94 129 MET A C 1
ATOM 1014 O O . MET A 1 129 ? 7.079 4.683 11.930 1.00 70.94 129 MET A O 1
ATOM 1018 N N . GLN A 1 130 ? 6.638 5.744 13.859 1.00 70.06 130 GLN A N 1
ATOM 1019 C CA . GLN A 1 130 ? 7.617 5.006 14.665 1.00 70.06 130 GLN A CA 1
ATOM 1020 C C . GLN A 1 130 ? 7.237 3.528 14.817 1.00 70.06 130 GLN A C 1
ATOM 1022 O O . GLN A 1 130 ? 8.102 2.670 14.647 1.00 70.06 130 GLN A O 1
ATOM 1027 N N . GLU A 1 131 ? 5.963 3.211 15.059 1.00 69.38 131 GLU A N 1
ATOM 1028 C CA . GLU A 1 131 ? 5.471 1.826 15.116 1.00 69.38 131 GLU A CA 1
ATOM 1029 C C . GLU A 1 131 ? 5.709 1.086 13.793 1.00 69.38 131 GLU A C 1
ATOM 1031 O O . GLU A 1 131 ? 6.283 -0.005 13.785 1.00 69.38 131 GLU A O 1
ATOM 1036 N N . LEU A 1 132 ? 5.378 1.708 12.657 1.00 70.31 132 LEU A N 1
ATOM 1037 C CA . LEU A 1 132 ? 5.665 1.153 11.328 1.00 70.31 132 LEU A CA 1
ATOM 1038 C C . LEU A 1 132 ? 7.173 0.959 11.086 1.00 70.31 132 LEU A C 1
ATOM 1040 O O . LEU A 1 132 ? 7.603 -0.033 10.486 1.00 70.31 132 LEU A O 1
ATOM 1044 N N . MET A 1 133 ? 8.000 1.887 11.566 1.00 73.00 133 MET A N 1
ATOM 1045 C CA . MET A 1 133 ? 9.454 1.791 11.437 1.00 73.00 133 MET A CA 1
ATOM 1046 C C . MET A 1 133 ? 10.052 0.701 12.337 1.00 73.00 133 MET A C 1
ATOM 1048 O O . MET A 1 133 ? 11.085 0.128 12.000 1.00 73.00 133 MET A O 1
ATOM 1052 N N . ASN A 1 134 ? 9.417 0.391 13.464 1.00 75.56 134 ASN A N 1
ATOM 1053 C CA . ASN A 1 134 ? 9.837 -0.696 14.344 1.00 75.56 134 ASN A CA 1
ATOM 1054 C C . ASN A 1 134 ? 9.432 -2.060 13.769 1.00 75.56 134 ASN A C 1
ATOM 1056 O O . ASN A 1 134 ? 10.272 -2.954 13.709 1.00 75.56 134 ASN A O 1
ATOM 1060 N N . LEU A 1 135 ? 8.226 -2.178 13.202 1.00 66.19 135 LEU A N 1
ATOM 1061 C CA . LEU A 1 135 ? 7.780 -3.393 12.504 1.00 66.19 135 LEU A CA 1
ATOM 1062 C C . LEU A 1 135 ? 8.697 -3.784 11.341 1.00 66.19 135 LEU A C 1
ATOM 1064 O O . LEU A 1 135 ? 9.000 -4.955 11.143 1.00 66.19 135 LEU A O 1
ATOM 1068 N N . THR A 1 136 ? 9.181 -2.806 10.576 1.00 64.69 136 THR A N 1
ATOM 1069 C CA . THR A 1 136 ? 10.114 -3.068 9.467 1.00 64.69 136 THR A CA 1
ATOM 1070 C C . THR A 1 136 ? 11.530 -3.419 9.934 1.00 64.69 136 THR A C 1
ATOM 1072 O O . THR A 1 136 ? 12.270 -4.062 9.189 1.00 64.69 136 THR A O 1
ATOM 1075 N N . LYS A 1 137 ? 11.924 -3.044 11.159 1.00 63.69 137 LYS A N 1
ATOM 1076 C CA . LYS A 1 137 ? 13.212 -3.441 11.756 1.00 63.69 137 LYS A CA 1
ATOM 1077 C C . LYS A 1 137 ? 13.192 -4.874 12.282 1.00 63.69 137 LYS A C 1
ATOM 1079 O O . LYS A 1 137 ? 14.205 -5.552 12.143 1.00 63.69 137 LYS A O 1
ATOM 1084 N N . GLU A 1 138 ? 12.070 -5.333 12.834 1.00 56.41 138 GLU A N 1
ATOM 1085 C CA . GLU A 1 138 ? 11.926 -6.695 13.379 1.00 56.41 138 GLU A CA 1
ATOM 1086 C C . GLU A 1 138 ? 11.846 -7.790 12.302 1.00 56.41 138 GLU A C 1
ATOM 1088 O O . GLU A 1 138 ? 12.070 -8.958 12.596 1.00 56.41 138 GLU A O 1
ATOM 1093 N N . VAL A 1 139 ? 11.597 -7.429 11.037 1.00 55.19 139 VAL A N 1
ATOM 1094 C CA . VAL A 1 139 ? 11.619 -8.370 9.895 1.00 55.19 139 VAL A CA 1
ATOM 1095 C C . VAL A 1 139 ? 13.048 -8.681 9.417 1.00 55.19 139 VAL A C 1
ATOM 1097 O O . VAL A 1 139 ? 13.238 -9.557 8.575 1.00 55.19 139 VAL A O 1
ATOM 1100 N N . LYS A 1 140 ? 14.084 -8.022 9.958 1.00 46.03 140 LYS A N 1
ATOM 1101 C CA . LYS A 1 140 ? 15.463 -8.466 9.718 1.00 46.03 140 LYS A CA 1
ATOM 1102 C C . LYS A 1 140 ? 15.655 -9.831 10.388 1.00 46.03 140 LYS A C 1
ATOM 1104 O O . LYS A 1 140 ? 15.517 -9.898 11.609 1.00 46.03 140 LYS A O 1
ATOM 1109 N N . PRO A 1 141 ? 15.983 -10.899 9.641 1.00 46.78 141 PRO A N 1
ATOM 1110 C CA . PRO A 1 141 ? 16.341 -12.151 10.274 1.00 46.78 141 PRO A CA 1
ATOM 1111 C C . PRO A 1 141 ? 17.587 -11.890 11.121 1.00 46.78 141 PRO A C 1
ATOM 1113 O O . PRO A 1 141 ? 18.545 -11.258 10.668 1.00 46.78 141 PRO A O 1
ATOM 1116 N N . ASN A 1 142 ? 17.549 -12.338 12.374 1.00 48.53 142 ASN A N 1
ATOM 1117 C CA . ASN A 1 142 ? 18.775 -12.638 13.085 1.00 48.53 142 ASN A CA 1
ATOM 1118 C C . ASN A 1 142 ? 19.471 -13.714 12.249 1.00 48.53 142 ASN A C 1
ATOM 1120 O O . ASN A 1 142 ? 19.020 -14.855 12.217 1.00 48.53 142 ASN A O 1
ATOM 1124 N N . ASP A 1 143 ? 20.510 -13.329 11.511 1.00 52.62 143 ASP A N 1
ATOM 1125 C CA . ASP A 1 143 ? 21.508 -14.280 11.048 1.00 52.62 143 ASP A CA 1
ATOM 1126 C C . ASP A 1 143 ? 22.144 -14.852 12.317 1.00 52.62 143 ASP A C 1
ATOM 1128 O O . ASP A 1 143 ? 23.011 -14.227 12.942 1.00 52.62 143 ASP A O 1
ATOM 1132 N N . ASP A 1 144 ? 21.621 -15.997 12.752 1.00 53.41 144 ASP A N 1
ATOM 1133 C CA . ASP A 1 144 ? 22.192 -16.787 13.823 1.00 53.41 144 ASP A CA 1
ATOM 1134 C C . ASP A 1 144 ? 23.653 -17.058 13.465 1.00 53.41 144 ASP A C 1
ATOM 1136 O O . ASP A 1 144 ? 23.998 -17.696 12.467 1.00 53.41 144 ASP A O 1
ATOM 1140 N N . LYS A 1 145 ? 24.534 -16.492 14.288 1.00 50.22 145 LYS A N 1
ATOM 1141 C CA . LYS A 1 145 ? 25.936 -16.866 14.340 1.00 50.22 145 LYS A CA 1
ATOM 1142 C C . LYS A 1 145 ? 26.014 -18.306 14.835 1.00 50.22 145 LYS A C 1
ATOM 1144 O O . LYS A 1 145 ? 26.222 -18.527 16.024 1.00 50.22 145 LYS A O 1
ATOM 1149 N N . ASP A 1 146 ? 25.908 -19.265 13.927 1.00 54.19 146 ASP A N 1
ATOM 1150 C CA . ASP A 1 146 ? 26.375 -20.616 14.202 1.00 54.19 146 ASP A CA 1
ATOM 1151 C C . ASP A 1 146 ? 27.902 -20.648 14.079 1.00 54.19 146 ASP A C 1
ATOM 1153 O O . ASP A 1 146 ? 28.513 -20.727 13.013 1.00 54.19 146 ASP A O 1
ATOM 1157 N N . GLU A 1 147 ? 28.502 -20.516 15.254 1.00 56.28 147 GLU A N 1
ATOM 1158 C CA . GLU A 1 147 ? 29.836 -20.934 15.646 1.00 56.28 147 GLU A CA 1
ATOM 1159 C C . GLU A 1 147 ? 30.230 -22.297 15.037 1.00 56.28 147 GLU A C 1
ATOM 1161 O O . GLU A 1 147 ? 29.672 -23.335 15.392 1.00 56.28 147 GLU A O 1
ATOM 1166 N N . LYS A 1 148 ? 31.249 -22.318 14.162 1.00 51.94 148 LYS A N 1
ATOM 1167 C CA . LYS A 1 148 ? 32.163 -23.469 14.044 1.00 51.94 148 LYS A CA 1
ATOM 1168 C C . LYS A 1 148 ? 33.479 -23.123 13.338 1.00 51.94 148 LYS A C 1
ATOM 1170 O O . LYS A 1 148 ? 33.542 -23.111 12.111 1.00 51.94 148 LYS A O 1
ATOM 1175 N N . SER A 1 149 ? 34.511 -22.847 14.137 1.00 44.22 149 SER A N 1
ATOM 1176 C CA . SER A 1 149 ? 35.797 -23.576 14.214 1.00 44.22 149 SER A CA 1
ATOM 1177 C C . SER A 1 149 ? 36.884 -22.731 14.862 1.00 44.22 149 SER A C 1
ATOM 1179 O O . SER A 1 149 ? 37.057 -21.565 14.451 1.00 44.22 149 SER A O 1
#

InterPro domains:
  IPR059945 YGL041W-A, C-terminal domain [PF28567] (49-135)